Protein AF-A0A942NJZ9-F1 (afdb_monomer)

Sequence (50 aa):
LHAYDSVAQARASILDYFEWYNRERPHSSLNRQTPHQAYYDLLPIVKKAA

Mean predicted aligned error: 5.92 Å

Structure (mmCIF, N/CA/C/O backbone):
data_AF-A0A942NJZ9-F1
#
_entry.id   AF-A0A942NJZ9-F1
#
loop_
_atom_site.group_PDB
_atom_site.id
_atom_site.type_symbol
_atom_site.label_atom_id
_atom_site.label_alt_id
_atom_site.label_comp_id
_atom_site.label_asym_id
_atom_site.label_entity_id
_atom_site.label_seq_id
_atom_site.pdbx_PDB_ins_code
_atom_site.Cartn_x
_atom_site.Cartn_y
_atom_site.Cartn_z
_atom_site.occupancy
_atom_site.B_iso_or_equiv
_atom_site.auth_seq_id
_atom_site.auth_comp_id
_atom_site.auth_asym_id
_atom_site.auth_atom_id
_atom_site.pdbx_PDB_model_num
ATOM 1 N N . LEU A 1 1 ? 16.532 -7.483 -7.162 1.00 83.69 1 LEU A N 1
ATOM 2 C CA . LEU A 1 1 ? 16.054 -6.151 -7.593 1.00 83.69 1 LEU A CA 1
ATOM 3 C C . LEU A 1 1 ? 15.048 -6.375 -8.713 1.00 83.69 1 LEU A C 1
ATOM 5 O O . LEU A 1 1 ? 15.358 -7.166 -9.593 1.00 83.69 1 LEU A O 1
ATOM 9 N N . HIS A 1 2 ? 13.859 -5.776 -8.652 1.00 87.31 2 HIS A N 1
ATOM 10 C CA . HIS A 1 2 ? 12.902 -5.845 -9.760 1.00 87.31 2 HIS A CA 1
ATOM 11 C C . HIS A 1 2 ? 13.188 -4.689 -10.723 1.00 87.31 2 HIS A C 1
ATOM 13 O O . HIS A 1 2 ? 13.273 -3.542 -10.282 1.00 87.31 2 HIS A O 1
ATOM 19 N N . ALA A 1 3 ? 13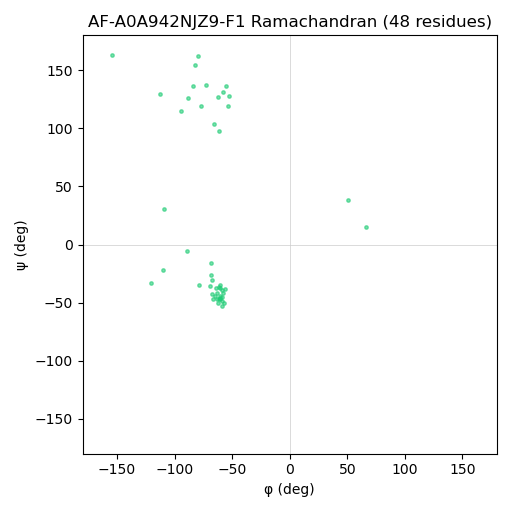.391 -4.997 -12.002 1.00 94.19 3 ALA A N 1
ATOM 20 C CA . ALA A 1 3 ? 13.585 -3.996 -13.041 1.00 94.19 3 ALA A CA 1
ATOM 21 C C . ALA A 1 3 ? 12.230 -3.719 -13.692 1.00 94.19 3 ALA A C 1
ATOM 23 O O . ALA A 1 3 ? 11.649 -4.615 -14.293 1.00 94.19 3 ALA A O 1
ATOM 24 N N . TYR A 1 4 ? 11.732 -2.496 -13.533 1.00 96.62 4 TYR A N 1
ATOM 25 C CA . TYR A 1 4 ? 10.539 -2.046 -14.239 1.00 96.62 4 TYR A CA 1
ATOM 26 C C . TYR A 1 4 ? 10.931 -1.558 -15.634 1.00 96.62 4 TYR A C 1
ATOM 28 O O . TYR A 1 4 ? 11.888 -0.795 -15.778 1.00 96.62 4 TYR A O 1
ATOM 36 N N . ASP A 1 5 ? 10.146 -1.938 -16.633 1.00 96.19 5 ASP A N 1
ATOM 37 C CA . ASP A 1 5 ? 10.288 -1.529 -18.030 1.00 96.19 5 ASP A CA 1
ATOM 38 C C . ASP A 1 5 ? 9.974 -0.036 -18.215 1.00 96.19 5 ASP A C 1
ATOM 40 O O . ASP A 1 5 ? 10.465 0.613 -19.137 1.00 96.19 5 ASP A O 1
ATOM 44 N N . SER A 1 6 ? 9.143 0.537 -17.333 1.00 98.25 6 SER A N 1
ATOM 45 C CA . SER A 1 6 ? 8.817 1.965 -17.345 1.00 98.25 6 SER A CA 1
ATOM 46 C C . SER A 1 6 ? 8.391 2.502 -15.977 1.00 98.25 6 SER A C 1
ATOM 48 O O . SER A 1 6 ? 7.949 1.772 -15.088 1.00 98.25 6 SER A O 1
ATOM 50 N N . VAL A 1 7 ? 8.421 3.831 -15.839 1.00 97.94 7 VAL A N 1
ATOM 51 C CA . VAL A 1 7 ? 7.854 4.534 -14.674 1.00 97.94 7 VAL A CA 1
ATOM 52 C C . VAL A 1 7 ? 6.351 4.268 -14.534 1.00 97.94 7 VAL A C 1
ATOM 54 O O . VAL A 1 7 ? 5.845 4.182 -13.416 1.00 97.94 7 VAL A O 1
ATOM 57 N N . ALA A 1 8 ? 5.629 4.124 -15.649 1.00 98.38 8 ALA A N 1
ATOM 58 C CA . ALA A 1 8 ? 4.196 3.841 -15.630 1.00 98.38 8 ALA A CA 1
ATOM 59 C C . ALA A 1 8 ? 3.907 2.460 -15.020 1.00 98.38 8 ALA A C 1
ATOM 61 O O . ALA A 1 8 ? 3.047 2.346 -14.149 1.00 98.38 8 ALA A O 1
ATOM 62 N N . GLN A 1 9 ? 4.681 1.441 -15.403 1.00 98.12 9 GLN A N 1
ATOM 63 C CA . GLN A 1 9 ? 4.575 0.096 -14.831 1.00 98.12 9 GLN A CA 1
ATOM 64 C C . GLN A 1 9 ? 4.919 0.085 -13.337 1.00 98.12 9 GLN A C 1
ATOM 66 O O . GLN A 1 9 ? 4.210 -0.541 -12.549 1.00 98.12 9 GLN A O 1
ATOM 71 N N . ALA A 1 10 ? 5.962 0.817 -12.929 1.00 97.75 10 ALA A N 1
ATOM 72 C CA . ALA A 1 10 ? 6.312 0.954 -11.517 1.00 97.75 10 ALA A CA 1
ATOM 73 C C . ALA A 1 10 ? 5.167 1.589 -10.710 1.00 97.75 10 ALA A C 1
ATOM 75 O O . ALA A 1 10 ? 4.810 1.095 -9.643 1.00 97.75 10 ALA A O 1
ATOM 76 N N . ARG A 1 11 ? 4.546 2.654 -11.238 1.00 98.31 11 ARG A N 1
ATOM 77 C CA . ARG A 1 11 ? 3.388 3.303 -10.604 1.00 98.31 11 ARG A CA 1
ATOM 78 C C . ARG A 1 11 ? 2.198 2.358 -10.473 1.00 98.31 11 ARG A C 1
ATOM 80 O O . ARG A 1 11 ? 1.632 2.291 -9.388 1.00 98.31 11 ARG A O 1
ATOM 87 N N . ALA A 1 12 ? 1.848 1.633 -11.535 1.00 98.25 12 ALA A N 1
ATOM 88 C CA . ALA A 1 12 ? 0.759 0.658 -11.498 1.00 98.25 12 ALA A CA 1
ATOM 89 C C . ALA A 1 12 ? 1.016 -0.419 -10.433 1.00 98.25 12 ALA A C 1
ATOM 91 O O . ALA A 1 12 ? 0.191 -0.615 -9.550 1.00 98.25 12 ALA A O 1
ATOM 92 N N . SER A 1 13 ? 2.222 -0.993 -10.423 1.00 97.69 13 SER A N 1
ATOM 93 C CA . SER A 1 13 ? 2.603 -2.033 -9.456 1.00 97.69 13 SER A CA 1
ATOM 94 C C . SER A 1 13 ? 2.539 -1.542 -8.004 1.00 97.69 13 SER A C 1
ATOM 96 O O . SER A 1 13 ? 2.143 -2.283 -7.107 1.00 97.69 13 SER A O 1
ATOM 98 N N . ILE A 1 14 ? 2.919 -0.283 -7.753 1.00 97.75 14 ILE A N 1
ATOM 99 C CA . ILE A 1 14 ? 2.815 0.332 -6.423 1.00 97.75 14 ILE A CA 1
ATOM 100 C C . ILE A 1 14 ? 1.348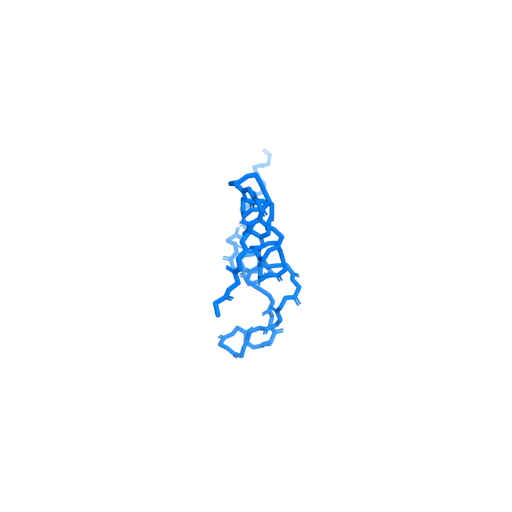 0.520 -6.015 1.00 97.75 14 ILE A C 1
ATOM 102 O O . ILE A 1 14 ? 1.004 0.257 -4.864 1.00 97.75 14 ILE A O 1
ATOM 106 N N . LEU A 1 15 ? 0.489 0.974 -6.932 1.00 98.38 15 LEU A N 1
ATOM 107 C CA . LEU A 1 15 ? -0.940 1.126 -6.655 1.00 98.38 15 LEU A CA 1
ATOM 108 C C . LEU A 1 15 ? -1.581 -0.229 -6.344 1.00 98.38 15 LEU A C 1
ATOM 110 O O . LEU A 1 15 ? -2.234 -0.352 -5.311 1.00 98.38 15 LEU A O 1
ATOM 114 N N . ASP A 1 16 ? -1.308 -1.249 -7.156 1.00 98.44 16 ASP A N 1
ATOM 115 C CA . ASP A 1 16 ? -1.809 -2.610 -6.939 1.00 98.44 16 ASP A CA 1
ATOM 116 C C . ASP A 1 16 ? -1.372 -3.154 -5.571 1.00 98.44 16 ASP A C 1
ATOM 118 O O . ASP A 1 16 ? -2.175 -3.724 -4.827 1.00 98.44 16 ASP A O 1
ATOM 122 N N . TYR A 1 17 ? -0.113 -2.908 -5.187 1.00 97.94 17 TYR A N 1
ATOM 123 C CA . TYR A 1 17 ? 0.388 -3.279 -3.866 1.00 97.94 17 TYR A CA 1
ATOM 124 C C . TYR A 1 17 ? -0.388 -2.594 -2.736 1.00 97.94 17 TYR A C 1
ATOM 126 O O . TYR A 1 17 ? -0.762 -3.256 -1.765 1.00 97.94 17 TYR A O 1
ATOM 134 N N . PHE A 1 18 ? -0.635 -1.285 -2.839 1.00 98.38 18 PHE A N 1
ATOM 135 C CA . PHE A 1 18 ? -1.390 -0.565 -1.813 1.00 98.38 18 PHE A CA 1
ATOM 136 C C . PHE A 1 18 ? -2.831 -1.053 -1.710 1.00 98.38 18 PHE A C 1
ATOM 138 O O . PHE A 1 18 ? -3.351 -1.151 -0.597 1.00 98.38 18 PHE A O 1
ATOM 145 N N . GLU A 1 19 ? -3.463 -1.395 -2.830 1.00 98.50 19 GLU A N 1
ATOM 146 C CA . GLU A 1 19 ? -4.833 -1.899 -2.810 1.00 98.50 19 GLU A CA 1
ATOM 147 C C . GLU A 1 19 ? -4.931 -3.257 -2.126 1.00 98.50 19 GLU A C 1
ATOM 149 O O . GLU A 1 19 ? -5.732 -3.422 -1.199 1.00 98.50 19 GLU A O 1
ATOM 154 N N . TRP A 1 20 ? -4.043 -4.185 -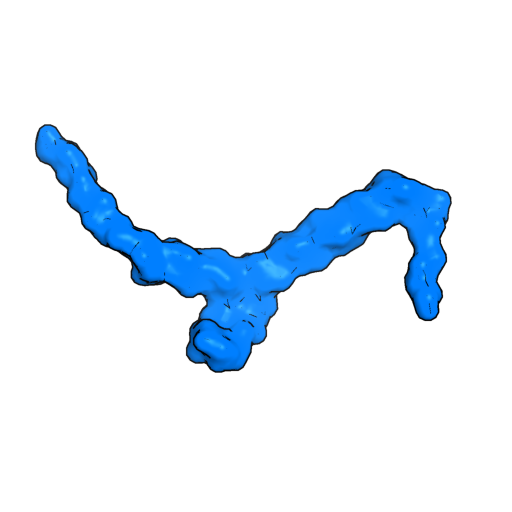2.475 1.00 98.50 20 TRP A N 1
ATOM 155 C CA . TRP A 1 20 ? -3.956 -5.470 -1.790 1.00 98.50 20 TRP A CA 1
ATOM 156 C C . TRP A 1 20 ? -3.618 -5.307 -0.297 1.00 98.50 20 TRP A C 1
ATOM 158 O O . TRP A 1 20 ? -4.282 -5.890 0.567 1.00 98.50 20 TRP A O 1
ATOM 168 N N . TYR A 1 21 ? -2.619 -4.479 0.035 1.00 98.06 21 TYR A N 1
ATOM 169 C CA . TYR A 1 21 ? -2.188 -4.250 1.417 1.00 98.06 21 TYR A CA 1
ATOM 170 C C . TYR A 1 21 ? -3.329 -3.702 2.279 1.00 98.06 21 TYR A C 1
ATOM 172 O O . TYR A 1 21 ? -3.550 -4.173 3.394 1.00 98.06 21 TYR A O 1
ATOM 180 N N . ASN A 1 22 ? -4.075 -2.725 1.762 1.00 97.19 22 ASN A N 1
ATOM 181 C CA . ASN A 1 22 ? -5.124 -2.060 2.523 1.00 97.19 22 ASN A CA 1
ATOM 182 C C . ASN A 1 22 ? -6.418 -2.874 2.601 1.00 97.19 22 ASN A C 1
ATOM 184 O O . ASN A 1 22 ? -7.102 -2.804 3.625 1.00 97.19 22 ASN A O 1
ATOM 188 N N . ARG A 1 23 ? -6.782 -3.615 1.545 1.00 96.75 23 ARG A N 1
ATOM 189 C CA . ARG A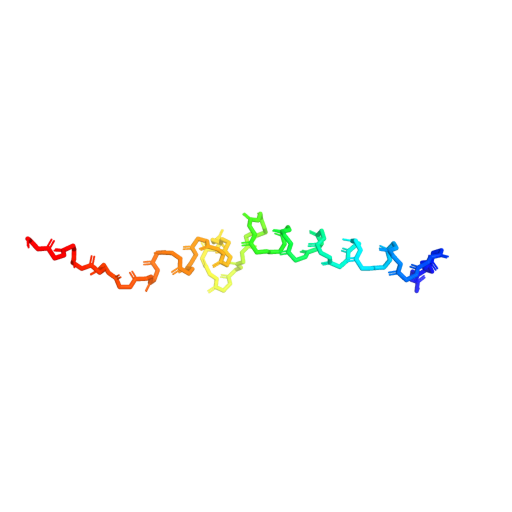 1 23 ? -8.122 -4.219 1.436 1.00 96.75 23 ARG A CA 1
ATOM 190 C C . ARG A 1 23 ? -8.169 -5.729 1.566 1.00 96.75 23 ARG A C 1
ATOM 192 O O . ARG A 1 23 ? -9.222 -6.240 1.935 1.00 96.75 23 ARG A O 1
ATOM 199 N N . GLU A 1 24 ? -7.070 -6.430 1.317 1.00 97.31 24 GLU A N 1
ATOM 200 C CA . GLU A 1 24 ? -7.080 -7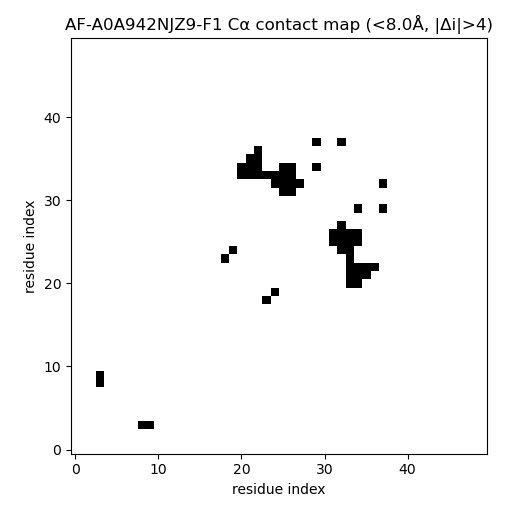.895 1.224 1.00 97.31 24 GLU A CA 1
ATOM 201 C C . GLU A 1 24 ? -6.162 -8.557 2.248 1.00 97.31 24 GLU A C 1
ATOM 203 O O . GLU A 1 24 ? -6.469 -9.636 2.756 1.00 97.31 24 GLU A O 1
ATOM 208 N N . ARG A 1 25 ? -5.039 -7.917 2.591 1.00 97.56 25 ARG A N 1
ATOM 209 C CA . ARG A 1 25 ? -4.046 -8.512 3.484 1.00 97.56 25 ARG A CA 1
ATOM 210 C C . ARG A 1 25 ? -4.488 -8.447 4.958 1.00 97.56 25 ARG A C 1
ATOM 212 O O . ARG A 1 25 ? -4.597 -7.349 5.512 1.00 97.56 25 ARG A O 1
ATOM 219 N N . PRO A 1 26 ? -4.649 -9.590 5.651 1.00 96.31 26 PRO A N 1
ATOM 220 C CA . PRO A 1 26 ? -4.876 -9.600 7.092 1.00 96.31 26 PRO A CA 1
ATOM 221 C C . PRO A 1 26 ? -3.589 -9.248 7.849 1.00 96.31 26 PRO A C 1
ATOM 223 O O . PRO A 1 26 ? -2.508 -9.755 7.535 1.00 96.31 26 PRO A O 1
ATOM 226 N N . HIS A 1 27 ? -3.706 -8.410 8.880 1.00 97.31 27 HIS A N 1
ATOM 227 C CA . HIS A 1 27 ? -2.569 -7.960 9.689 1.00 97.31 27 HIS A CA 1
ATOM 228 C C . HIS A 1 27 ? -2.649 -8.511 11.112 1.00 97.31 27 HIS A C 1
ATOM 230 O O . HIS A 1 27 ? -3.669 -8.386 11.785 1.00 97.31 27 HIS A O 1
ATOM 236 N N . SER A 1 28 ? -1.561 -9.111 11.603 1.00 95.94 28 SER A N 1
ATOM 237 C CA . SER A 1 28 ? -1.507 -9.697 12.951 1.00 95.94 28 SER A CA 1
ATOM 238 C C . SER A 1 28 ? -1.721 -8.664 14.060 1.00 95.94 28 SER A C 1
ATOM 240 O O . SER A 1 28 ? -2.409 -8.962 15.029 1.00 95.94 28 SER A O 1
ATOM 242 N N . SER A 1 29 ? -1.208 -7.442 13.892 1.00 94.56 29 SER A N 1
ATOM 243 C CA . SER A 1 29 ? -1.430 -6.318 14.814 1.00 94.56 29 SER A CA 1
ATOM 244 C C . SER A 1 29 ? -2.870 -5.796 14.820 1.00 94.56 29 SER A C 1
ATOM 246 O O . SER A 1 29 ? -3.241 -5.067 15.732 1.00 94.56 29 SER A O 1
ATOM 248 N N . LEU A 1 30 ? -3.672 -6.157 13.814 1.00 94.81 30 LEU A N 1
ATOM 249 C CA . LEU A 1 30 ? -5.078 -5.777 13.672 1.00 94.81 30 LEU A CA 1
ATOM 250 C C . LEU A 1 30 ? -6.002 -6.980 13.900 1.00 94.81 30 LEU A C 1
ATOM 252 O O . LEU A 1 30 ? -7.039 -7.087 13.260 1.00 94.81 30 LEU A O 1
ATOM 256 N N . ASN A 1 31 ? -5.607 -7.948 14.734 1.00 94.50 31 ASN A N 1
ATO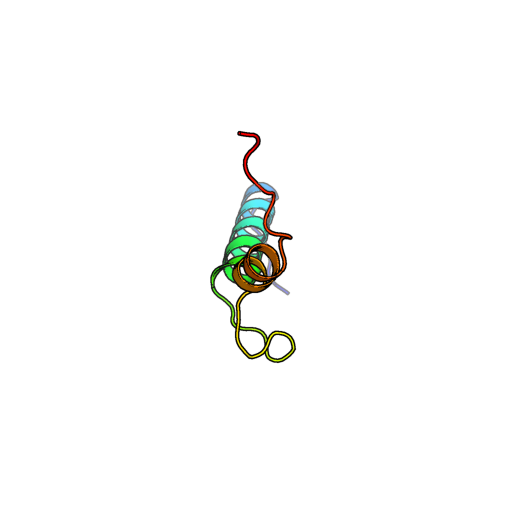M 257 C CA . ASN A 1 31 ? -6.387 -9.170 14.978 1.00 94.50 31 ASN A CA 1
ATOM 258 C C . ASN A 1 31 ? -6.815 -9.892 13.686 1.00 94.50 31 ASN A C 1
ATOM 260 O O . ASN A 1 31 ? -7.915 -10.430 13.588 1.00 94.50 31 ASN A O 1
ATOM 264 N N . ARG A 1 32 ? -5.922 -9.917 12.688 1.00 95.06 32 ARG A N 1
ATOM 265 C CA . ARG A 1 32 ? -6.147 -10.489 11.349 1.00 95.06 32 ARG A CA 1
ATOM 266 C C . ARG A 1 32 ? -7.192 -9.754 10.498 1.00 95.06 32 ARG A C 1
ATOM 268 O O . ARG A 1 32 ? -7.591 -10.293 9.470 1.00 95.06 32 ARG A O 1
ATOM 275 N N . GLN A 1 33 ? -7.579 -8.535 10.859 1.00 95.88 33 GLN A N 1
ATOM 276 C CA . GLN A 1 33 ? -8.346 -7.644 9.989 1.00 95.88 33 GLN A CA 1
ATOM 277 C C . GLN A 1 33 ? -7.440 -6.956 8.960 1.00 95.88 33 GLN A C 1
ATOM 279 O O . GLN A 1 33 ? -6.210 -6.900 9.109 1.00 95.88 33 GLN A O 1
ATOM 284 N N . THR A 1 34 ? -8.053 -6.427 7.904 1.00 97.56 34 THR A N 1
ATOM 285 C CA . THR A 1 34 ? -7.378 -5.551 6.941 1.00 97.56 34 THR A CA 1
ATOM 286 C C . THR A 1 34 ? -7.334 -4.111 7.468 1.00 97.56 34 THR A C 1
ATOM 288 O O . THR A 1 34 ? -8.187 -3.727 8.273 1.00 97.56 34 THR A O 1
ATOM 291 N N . PRO A 1 35 ? -6.368 -3.278 7.039 1.00 96.81 35 PRO A N 1
ATOM 292 C CA . PRO A 1 35 ? -6.305 -1.876 7.448 1.00 96.81 35 PRO A CA 1
ATOM 293 C C . PRO A 1 35 ? -7.590 -1.114 7.120 1.00 96.81 35 PRO A C 1
ATOM 295 O O . PRO A 1 35 ? -8.054 -0.316 7.930 1.00 96.81 35 PRO A O 1
ATOM 298 N N . HIS A 1 36 ? -8.197 -1.407 5.966 1.00 96.12 36 HIS A N 1
ATOM 299 C CA . HIS A 1 36 ? -9.498 -0.869 5.591 1.00 96.12 36 HIS A CA 1
ATOM 300 C C . HIS A 1 36 ? -10.570 -1.241 6.626 1.00 96.12 36 HIS A C 1
ATOM 302 O O . HIS A 1 36 ? -11.228 -0.351 7.149 1.00 96.12 36 HIS A O 1
ATOM 308 N N . GLN A 1 37 ? -10.723 -2.523 6.974 1.00 94.62 37 GLN A N 1
ATOM 309 C CA . GLN A 1 37 ? -11.693 -2.958 7.992 1.00 94.62 37 GLN A CA 1
ATOM 310 C C . GLN A 1 37 ? -11.467 -2.259 9.334 1.00 94.62 37 GLN A C 1
ATOM 312 O O . GLN A 1 37 ? -12.389 -1.646 9.859 1.00 94.62 37 GLN A O 1
ATOM 317 N N . ALA A 1 38 ? -10.229 -2.270 9.833 1.00 93.12 38 ALA A N 1
ATOM 318 C CA . ALA A 1 38 ? -9.898 -1.642 11.106 1.00 93.12 38 ALA A CA 1
ATOM 319 C C . ALA A 1 38 ? -10.220 -0.139 11.106 1.00 93.12 38 ALA A C 1
ATOM 321 O O . ALA A 1 38 ? -10.730 0.372 12.095 1.00 93.12 38 ALA A O 1
ATOM 322 N N . TYR A 1 39 ? -9.972 0.572 10.001 1.00 90.81 39 TYR A N 1
ATOM 323 C CA . TYR A 1 39 ? -10.328 1.986 9.899 1.00 90.81 39 TYR A CA 1
ATOM 324 C C . TYR A 1 39 ? -11.840 2.205 10.019 1.00 90.81 39 TYR A C 1
ATOM 326 O O . TYR A 1 39 ? -12.255 3.018 10.838 1.00 90.81 39 TYR A O 1
ATOM 334 N N . TYR A 1 40 ? -12.657 1.473 9.252 1.00 87.25 40 TYR A N 1
ATOM 335 C CA . TYR A 1 40 ? -14.118 1.633 9.280 1.00 87.25 40 TYR A CA 1
ATOM 336 C C . TYR A 1 40 ? -14.752 1.157 10.591 1.00 87.25 40 TYR A C 1
ATOM 338 O O . TYR A 1 40 ? -15.687 1.799 11.063 1.00 87.25 40 TYR A O 1
ATOM 346 N N . ASP A 1 41 ? -14.228 0.095 11.203 1.00 81.56 41 ASP A N 1
ATOM 347 C CA . ASP A 1 41 ? -14.687 -0.392 12.509 1.00 81.56 41 ASP A CA 1
ATOM 348 C C . ASP A 1 41 ? -14.349 0.600 13.639 1.00 81.56 41 ASP A C 1
ATOM 350 O O . ASP A 1 41 ? -15.081 0.703 14.623 1.00 81.56 41 ASP A O 1
ATOM 354 N N . LEU A 1 42 ? -13.246 1.347 13.496 1.00 74.56 42 LEU A N 1
ATOM 355 C CA . LEU A 1 42 ? -12.812 2.383 14.439 1.00 74.56 42 LEU A CA 1
ATOM 356 C C . LEU A 1 42 ? -13.389 3.770 14.133 1.00 74.56 42 LEU A C 1
ATOM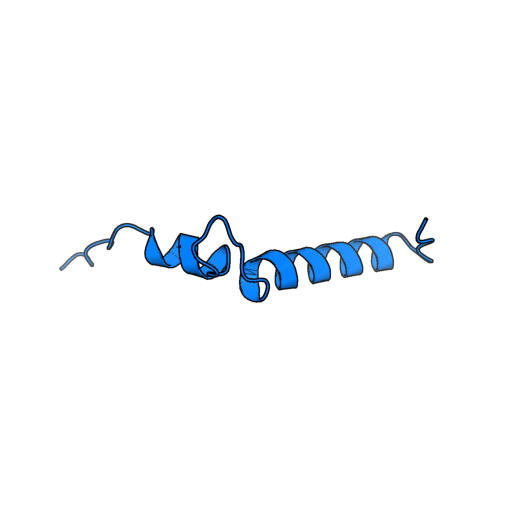 358 O O . LEU A 1 42 ? -13.168 4.696 14.921 1.00 74.56 42 LEU A O 1
ATOM 362 N N . LEU A 1 43 ? -14.111 3.949 13.020 1.00 77.00 43 LEU A N 1
ATOM 363 C CA . LEU A 1 43 ? -14.783 5.215 12.765 1.00 77.00 43 LEU A CA 1
ATOM 364 C C . LEU A 1 43 ? -15.818 5.442 13.875 1.00 77.00 43 LEU A C 1
ATOM 366 O O . LEU A 1 43 ? -16.671 4.582 14.110 1.00 77.00 43 LEU A O 1
ATOM 370 N N . PRO A 1 44 ? -15.789 6.602 14.558 1.00 72.31 44 PRO A N 1
ATOM 371 C CA . PRO A 1 44 ? -16.863 6.947 15.467 1.00 72.31 44 PRO A CA 1
ATOM 372 C C . PRO A 1 44 ? -18.179 6.886 14.697 1.00 72.31 44 PRO A C 1
ATOM 374 O O . PRO A 1 44 ? -18.261 7.392 13.575 1.00 72.31 44 PRO A O 1
ATOM 377 N N . ILE A 1 45 ? -19.214 6.292 15.298 1.00 68.69 45 ILE A N 1
ATOM 378 C CA . ILE A 1 45 ? -20.564 6.331 14.735 1.00 68.69 45 ILE A CA 1
ATOM 379 C C . ILE A 1 45 ? -20.961 7.804 14.680 1.00 68.69 45 ILE A C 1
ATOM 381 O O . ILE A 1 45 ? -21.380 8.393 15.680 1.00 68.69 45 ILE A O 1
ATOM 385 N N . VAL A 1 46 ? -20.795 8.421 13.512 1.00 63.81 46 VAL A N 1
ATOM 386 C CA . VAL A 1 46 ? -21.293 9.764 13.266 1.00 63.81 46 VAL A CA 1
ATOM 387 C C . VAL A 1 46 ? -22.806 9.631 13.327 1.00 63.81 46 VAL A C 1
ATOM 389 O O . VAL A 1 46 ? -23.426 9.056 12.430 1.00 63.81 46 VAL A O 1
ATOM 392 N N . LYS A 1 47 ? -23.408 10.081 14.434 1.00 60.47 47 LYS A N 1
ATOM 393 C CA . LYS A 1 47 ? -24.864 10.149 14.550 1.00 60.47 47 LYS A CA 1
ATOM 394 C C . LYS A 1 47 ? -25.364 10.938 13.343 1.00 60.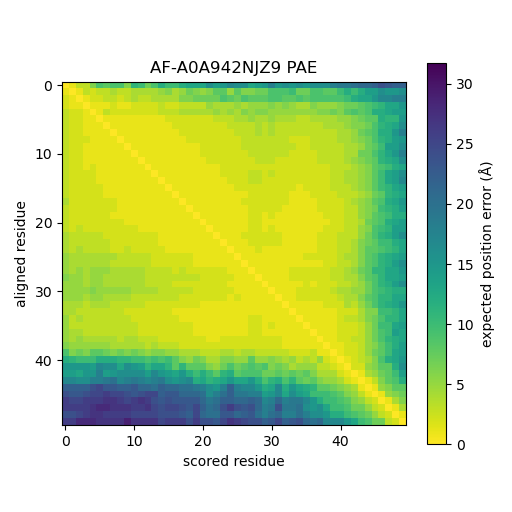47 47 LYS A C 1
ATOM 396 O O . LYS A 1 47 ? -24.973 12.091 13.168 1.00 60.47 47 LYS A O 1
ATOM 401 N N . LYS A 1 48 ? -26.198 10.314 12.506 1.00 58.09 48 LYS A N 1
ATOM 402 C CA . LYS A 1 48 ? -26.937 11.046 11.473 1.00 58.09 48 LYS A CA 1
ATOM 403 C C . LYS A 1 48 ? -27.672 12.193 12.166 1.00 58.09 48 LYS A C 1
ATOM 405 O O . LYS A 1 48 ? -28.349 11.957 13.166 1.00 58.09 48 LYS A O 1
ATOM 410 N N . ALA A 1 49 ? -27.493 13.412 11.662 1.00 61.72 49 ALA A N 1
ATOM 411 C CA . ALA A 1 49 ? -28.329 14.532 12.066 1.00 61.72 49 ALA A CA 1
ATOM 412 C C . ALA A 1 49 ? -29.794 14.169 11.763 1.00 61.72 49 ALA A C 1
ATOM 414 O O . ALA A 1 49 ? -30.069 13.615 10.694 1.00 61.72 49 ALA A O 1
ATOM 415 N N . ALA A 1 50 ? -30.664 14.382 12.752 1.00 59.09 50 ALA A N 1
ATOM 416 C CA . ALA A 1 50 ? -32.102 14.140 12.673 1.00 59.09 50 ALA A CA 1
ATOM 417 C C . ALA A 1 50 ? -32.797 15.175 11.783 1.00 59.09 50 ALA A C 1
ATOM 419 O O . ALA A 1 50 ? -32.306 16.328 11.747 1.00 59.09 50 ALA A O 1
#

pLDDT: mean 90.31, std 12.19, range [58.09, 98.5]

Secondary structure (DSSP, 8-state):
----S-HHHHHHHHHHHHHHHHHT---GGG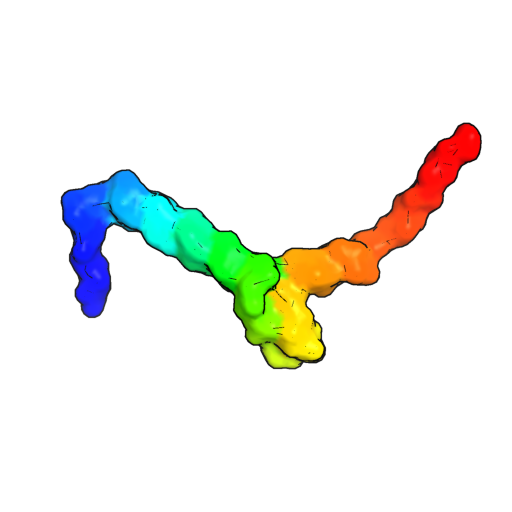TT--HHHHHHHTS---PPP-

Solvent-accessible surface area (backbone atoms only — not comparable to full-atom values): 3125 Å² total; per-residue (Å²): 134,88,84,66,96,40,73,67,57,47,51,50,55,51,52,53,49,50,51,43,51,33,66,66,40,59,32,78,94,54,80,53,34,21,57,49,55,53,50,64,72,65,47,75,84,74,74,75,83,130

Foldseek 3Di:
DDDDPDPVRVVVVVVVVVCCQQQPAQDVVQVGDHVVVSVVVPPPPPPPDD

Radius of gyration: 16.41 Å; Cα contacts (8 Å, |Δi|>4): 28; chains: 1; bounding box: 48×25×34 Å